Protein AF-A0A3C0PF31-F1 (afdb_monomer)

Nearest PDB structures (foldseek):
  3glv-assembly1_B  TM=6.936E-01  e=4.376E-03  Thermoplasma volcanium GSS1
  2m6l-assembly1_A  TM=4.832E-01  e=1.635E+00  Escherichia coli K-12
  6byf-assembly6_F  TM=5.663E-01  e=4.089E+00  Saccharomyces cerevisiae S288C
  2m6k-assembly1_A  TM=3.427E-01  e=3.309E+00  Escherichia coli K-12

Sequence (88 aa):
PARPVQNENDRLLLMGSLRMVDGAFIFREDDPRAFLELLQPDVHVKGGDYSRDILEREVVERHGGRIEIVSFLQGHSTTSIVERIKRS

Structure (mmCIF, N/CA/C/O backbone):
data_AF-A0A3C0PF31-F1
#
_entry.id   AF-A0A3C0PF31-F1
#
loop_
_atom_site.group_PDB
_atom_site.id
_atom_site.type_symbol
_atom_site.label_atom_id
_atom_site.label_alt_id
_atom_site.label_comp_id
_atom_site.label_asym_id
_atom_site.label_entity_id
_atom_site.label_seq_id
_atom_site.pdbx_PDB_ins_code
_atom_site.Cartn_x
_atom_site.Cartn_y
_atom_site.Cartn_z
_atom_site.occupancy
_atom_site.B_iso_or_equiv
_atom_site.auth_seq_id
_atom_site.auth_comp_id
_atom_site.auth_asym_id
_atom_site.auth_atom_id
_atom_site.pdbx_PDB_model_num
ATOM 1 N N . PRO A 1 1 ? 2.110 11.075 20.334 1.00 58.34 1 PRO A N 1
ATOM 2 C CA . PRO A 1 1 ? 2.252 9.653 19.938 1.00 58.34 1 PRO A CA 1
ATOM 3 C C . PRO A 1 1 ? 3.030 9.534 18.623 1.00 58.34 1 PRO A C 1
ATOM 5 O O . PRO A 1 1 ? 2.631 10.149 17.635 1.00 58.34 1 PRO A O 1
ATOM 8 N N . ALA A 1 2 ? 4.150 8.805 18.630 1.00 76.19 2 ALA A N 1
ATOM 9 C CA . ALA A 1 2 ? 4.912 8.535 17.415 1.00 76.19 2 ALA A CA 1
ATOM 10 C C . ALA A 1 2 ? 4.046 7.712 16.450 1.00 76.19 2 ALA A C 1
ATOM 12 O O . ALA A 1 2 ? 3.383 6.759 16.855 1.00 76.19 2 ALA A O 1
ATOM 13 N N . ARG A 1 3 ? 3.981 8.145 15.192 1.00 85.69 3 ARG A N 1
ATOM 14 C CA . ARG A 1 3 ? 3.409 7.347 14.105 1.00 85.69 3 ARG A CA 1
ATOM 15 C C . ARG A 1 3 ? 4.478 6.349 13.625 1.00 85.69 3 ARG A C 1
ATOM 17 O O . ARG A 1 3 ? 5.653 6.707 13.682 1.00 85.69 3 ARG A O 1
ATOM 24 N N . PRO A 1 4 ? 4.092 5.171 13.102 1.00 91.25 4 PRO A N 1
ATOM 25 C CA . PRO A 1 4 ? 2.722 4.664 12.972 1.00 91.25 4 PRO A CA 1
ATOM 26 C C . PRO A 1 4 ? 2.142 4.152 14.306 1.00 91.25 4 PRO A C 1
ATOM 28 O O . PRO A 1 4 ? 2.876 3.760 15.201 1.00 91.25 4 PRO A O 1
ATOM 31 N N . VAL A 1 5 ? 0.807 4.167 14.440 1.00 92.69 5 VAL A N 1
ATOM 32 C CA . VAL A 1 5 ? 0.105 3.653 15.642 1.00 92.69 5 VAL A CA 1
ATOM 33 C C . VAL A 1 5 ? 0.082 2.120 15.671 1.00 92.69 5 VAL A C 1
ATOM 35 O O . VAL A 1 5 ? 0.148 1.526 16.739 1.00 92.69 5 VAL A O 1
ATOM 38 N N . GLN A 1 6 ? -0.025 1.495 14.496 1.00 93.31 6 GLN A N 1
ATOM 39 C CA . GLN A 1 6 ? 0.029 0.045 14.295 1.00 93.31 6 GLN A CA 1
ATOM 40 C C . GLN A 1 6 ? 1.376 -0.296 13.650 1.00 93.31 6 GLN A C 1
ATOM 42 O O . GLN A 1 6 ? 1.778 0.388 12.701 1.00 93.31 6 GLN A O 1
ATOM 47 N N . ASN A 1 7 ? 2.073 -1.319 14.149 1.00 94.69 7 ASN A N 1
ATOM 48 C CA . ASN A 1 7 ? 3.352 -1.737 13.567 1.00 94.69 7 ASN A CA 1
ATOM 49 C C . ASN A 1 7 ? 3.146 -2.369 12.171 1.00 94.69 7 ASN A C 1
ATOM 51 O O . ASN A 1 7 ? 2.022 -2.570 11.712 1.00 94.69 7 ASN A O 1
ATOM 55 N N . GLU A 1 8 ? 4.231 -2.622 11.441 1.00 95.75 8 GLU A N 1
ATOM 56 C CA . GLU A 1 8 ? 4.154 -3.159 10.076 1.00 95.75 8 GLU A CA 1
ATOM 57 C C . GLU A 1 8 ? 3.543 -4.562 9.986 1.00 95.75 8 GLU A C 1
ATOM 59 O O . GLU A 1 8 ? 2.781 -4.808 9.054 1.00 95.75 8 GLU A O 1
ATOM 64 N N . ASN A 1 9 ? 3.785 -5.431 10.971 1.00 96.88 9 ASN A N 1
ATOM 65 C CA . ASN A 1 9 ? 3.253 -6.794 10.985 1.00 96.88 9 ASN A CA 1
ATOM 66 C C . ASN A 1 9 ? 1.737 -6.801 11.210 1.00 96.88 9 ASN A C 1
ATOM 68 O O . ASN A 1 9 ? 1.018 -7.512 10.511 1.00 96.88 9 ASN A O 1
ATOM 72 N N . ASP A 1 10 ? 1.235 -5.956 12.113 1.00 97.12 10 ASP A N 1
ATOM 73 C CA . ASP A 1 10 ? -0.206 -5.815 12.352 1.00 97.12 10 ASP A CA 1
ATOM 74 C C . ASP A 1 10 ? -0.919 -5.263 11.109 1.00 97.12 10 ASP A C 1
ATOM 76 O O . ASP A 1 10 ? -1.997 -5.726 10.730 1.00 97.12 10 ASP A O 1
ATOM 80 N N . ARG A 1 11 ? -0.295 -4.294 10.422 1.00 96.75 11 ARG A N 1
ATOM 81 C CA . ARG A 1 11 ? -0.816 -3.761 9.154 1.00 96.75 11 ARG A CA 1
ATOM 82 C C . ARG A 1 11 ? -0.797 -4.815 8.049 1.00 96.75 11 ARG A C 1
ATOM 84 O O . ARG A 1 11 ? -1.769 -4.901 7.305 1.00 96.75 11 ARG A O 1
ATOM 91 N N . LEU A 1 12 ? 0.269 -5.610 7.948 1.00 97.56 12 LEU A N 1
ATOM 92 C CA . LEU A 1 12 ? 0.384 -6.693 6.972 1.00 97.56 12 LEU A CA 1
ATOM 93 C C . LEU A 1 12 ? -0.714 -7.742 7.178 1.00 97.56 12 LEU A C 1
ATOM 95 O O . LEU A 1 12 ? -1.392 -8.109 6.219 1.00 97.56 12 LEU A O 1
ATOM 99 N N . LEU A 1 13 ? -0.930 -8.165 8.427 1.00 97.38 13 LEU A N 1
ATOM 100 C CA . LEU A 1 13 ? -1.981 -9.114 8.789 1.00 97.38 13 LEU A CA 1
ATOM 101 C C . LEU A 1 13 ? -3.370 -8.584 8.410 1.00 97.38 13 LEU A C 1
ATOM 103 O O . LEU A 1 13 ? -4.156 -9.301 7.792 1.00 97.38 13 LEU A O 1
ATOM 107 N N . LEU A 1 14 ? -3.661 -7.320 8.736 1.00 97.06 14 LEU A N 1
ATOM 108 C CA . LEU A 1 14 ? -4.930 -6.689 8.378 1.00 97.06 14 LEU A CA 1
ATOM 109 C C . LEU A 1 14 ? -5.132 -6.647 6.858 1.00 97.06 14 LEU A C 1
ATOM 111 O O . LEU A 1 14 ? -6.194 -7.046 6.384 1.00 97.06 14 LEU A O 1
ATOM 115 N N . MET A 1 15 ? -4.124 -6.214 6.095 1.00 97.31 15 MET A N 1
ATOM 116 C CA . MET A 1 15 ? -4.195 -6.190 4.629 1.00 97.31 15 MET A CA 1
ATOM 117 C C . MET A 1 15 ? -4.440 -7.586 4.047 1.00 97.31 15 MET A C 1
ATOM 119 O O . MET A 1 15 ? -5.329 -7.740 3.216 1.00 97.31 15 MET A O 1
ATOM 123 N N . GLY A 1 16 ? -3.716 -8.603 4.520 1.00 97.50 16 GLY A N 1
ATOM 124 C CA . GLY A 1 16 ? -3.870 -9.988 4.060 1.00 97.50 16 GLY A CA 1
ATOM 125 C C . GLY A 1 16 ? -5.192 -10.652 4.466 1.00 97.50 16 GLY A C 1
ATOM 126 O O . GLY A 1 16 ? -5.556 -11.678 3.908 1.00 97.50 16 GLY A O 1
ATOM 127 N N . SER A 1 17 ? -5.932 -10.080 5.421 1.00 97.38 17 SER A N 1
ATOM 128 C CA . SER A 1 17 ? -7.257 -10.579 5.826 1.00 97.38 17 SER A CA 1
ATOM 129 C C . SER A 1 17 ? -8.407 -10.103 4.930 1.00 97.38 17 SER A C 1
ATOM 131 O O . SER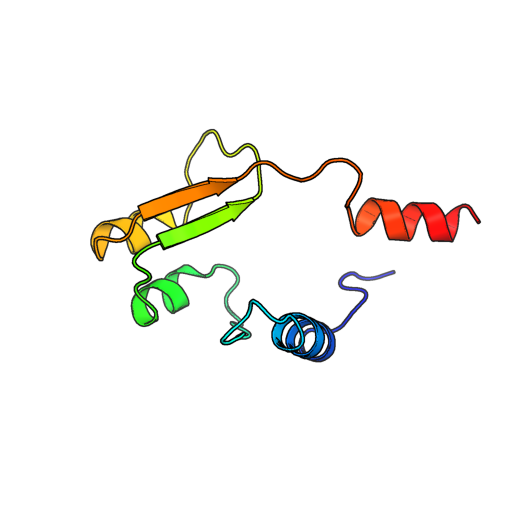 A 1 17 ? -9.541 -10.574 5.062 1.00 97.38 17 SER A O 1
ATOM 133 N N . LEU A 1 18 ? -8.148 -9.151 4.031 1.00 98.00 18 LEU A N 1
ATOM 134 C CA . LEU A 1 18 ? -9.159 -8.607 3.136 1.00 98.00 18 LEU A CA 1
ATOM 135 C C . LEU A 1 18 ? -9.436 -9.585 1.991 1.00 98.00 18 LEU A C 1
ATOM 137 O O . LEU A 1 18 ? -8.523 -10.012 1.296 1.00 98.00 18 LEU A O 1
ATOM 141 N N . ARG A 1 19 ? -10.717 -9.883 1.736 1.00 98.19 19 ARG A N 1
ATOM 142 C CA . ARG A 1 19 ? -11.137 -10.866 0.716 1.00 98.19 19 ARG A CA 1
ATOM 143 C C . ARG A 1 19 ? -10.551 -10.605 -0.680 1.00 98.19 19 ARG A C 1
ATOM 145 O O . ARG A 1 19 ? -10.345 -11.552 -1.422 1.00 98.19 19 ARG A O 1
ATOM 152 N N . MET A 1 20 ? -10.365 -9.340 -1.054 1.00 97.75 20 MET A N 1
ATOM 153 C CA . MET A 1 20 ? -9.887 -8.944 -2.384 1.00 97.75 20 MET A CA 1
ATOM 154 C C . MET A 1 20 ? -8.357 -8.925 -2.520 1.00 97.75 20 MET A C 1
ATOM 156 O O . MET A 1 20 ? -7.862 -8.483 -3.550 1.00 97.75 20 MET A O 1
ATOM 160 N N . VAL A 1 21 ? -7.613 -9.296 -1.475 1.00 97.81 21 VAL A N 1
ATOM 161 C CA . VAL A 1 21 ? -6.149 -9.236 -1.456 1.00 97.81 21 VAL A CA 1
ATOM 162 C C . VAL A 1 21 ? -5.588 -10.645 -1.613 1.00 97.81 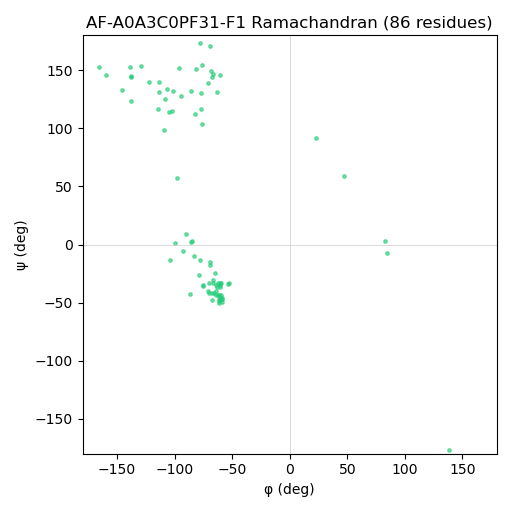21 VAL A C 1
ATOM 164 O O . VAL A 1 21 ? -5.729 -11.469 -0.716 1.00 97.81 21 VAL A O 1
ATOM 167 N N . ASP A 1 22 ? -4.912 -10.901 -2.733 1.00 97.62 22 ASP A N 1
ATOM 168 C CA . ASP A 1 22 ? -4.221 -12.175 -2.984 1.00 97.62 22 ASP A CA 1
ATOM 169 C C . ASP A 1 22 ? -2.865 -12.265 -2.265 1.00 97.62 22 ASP A C 1
ATOM 171 O O . ASP A 1 22 ? -2.381 -13.350 -1.946 1.00 97.62 22 ASP A O 1
ATOM 175 N N . GLY A 1 23 ? -2.237 -11.118 -1.993 1.00 95.56 23 GLY A N 1
ATOM 176 C CA . GLY A 1 23 ? -0.947 -11.045 -1.320 1.00 95.56 23 GLY A CA 1
ATOM 177 C C . GLY A 1 23 ? -0.621 -9.643 -0.818 1.00 95.56 23 GLY A C 1
ATOM 178 O O . GLY A 1 23 ? -1.076 -8.639 -1.363 1.00 95.56 23 GLY A O 1
ATOM 179 N N . ALA A 1 24 ? 0.189 -9.578 0.236 1.00 95.56 24 ALA A N 1
ATOM 180 C CA . ALA A 1 24 ? 0.708 -8.337 0.790 1.00 95.56 24 ALA A CA 1
ATOM 181 C C . ALA A 1 24 ? 2.191 -8.515 1.141 1.00 95.56 24 ALA A C 1
ATOM 183 O O . ALA A 1 24 ? 2.614 -9.591 1.562 1.00 95.56 24 ALA A O 1
ATOM 184 N N . PHE A 1 25 ? 2.980 -7.459 0.955 1.00 92.75 25 PHE A N 1
ATOM 185 C CA . PHE A 1 25 ? 4.429 -7.479 1.140 1.00 92.75 25 PHE A CA 1
ATOM 186 C C . PHE A 1 25 ? 4.895 -6.214 1.865 1.00 92.75 25 PHE A C 1
ATOM 188 O O . PHE A 1 25 ? 4.344 -5.133 1.652 1.00 92.75 25 PHE A O 1
ATOM 195 N N . ILE A 1 26 ? 5.916 -6.356 2.713 1.00 94.25 26 ILE A N 1
ATOM 196 C CA . ILE A 1 26 ? 6.607 -5.237 3.358 1.00 94.25 26 ILE A CA 1
ATOM 197 C C . ILE A 1 26 ? 7.925 -5.021 2.618 1.00 94.25 26 ILE A C 1
ATOM 199 O O . ILE A 1 26 ? 8.809 -5.873 2.676 1.00 94.25 26 ILE A O 1
ATOM 203 N N . PHE A 1 27 ? 8.066 -3.868 1.970 1.00 91.75 27 PHE A N 1
ATOM 204 C CA . PHE A 1 27 ? 9.349 -3.372 1.474 1.00 91.75 27 PHE A CA 1
ATOM 205 C C . PHE A 1 27 ? 9.954 -2.400 2.500 1.00 91.75 27 PHE A C 1
ATOM 207 O O . PHE A 1 27 ? 9.222 -1.797 3.290 1.00 91.75 27 PHE A O 1
ATOM 214 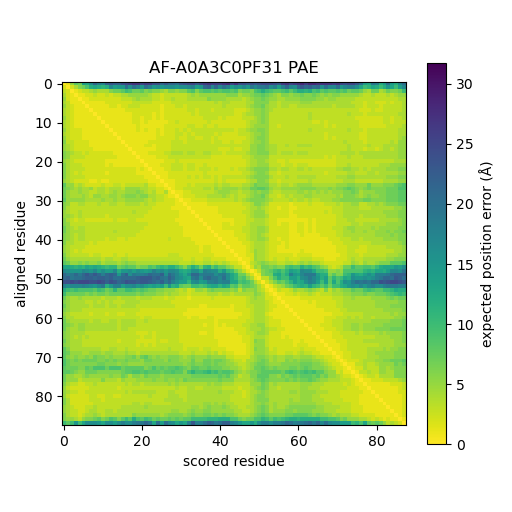N N . ARG A 1 28 ? 11.288 -2.298 2.546 1.00 90.94 28 ARG A N 1
ATOM 215 C CA . ARG A 1 28 ? 12.024 -1.494 3.550 1.00 90.94 28 ARG A CA 1
ATOM 216 C C . ARG A 1 28 ? 12.557 -0.181 2.994 1.00 90.94 28 ARG A C 1
ATOM 218 O O . ARG A 1 28 ? 13.010 0.667 3.754 1.00 90.94 28 ARG A O 1
ATOM 225 N N . GLU A 1 29 ? 12.539 -0.057 1.681 1.00 92.12 29 GLU A N 1
ATOM 226 C CA . GLU A 1 29 ? 12.933 1.110 0.927 1.00 92.12 29 GLU A CA 1
ATOM 227 C C . GLU A 1 29 ? 11.941 2.259 1.155 1.00 92.12 29 GLU A C 1
ATOM 229 O O . GLU A 1 29 ? 10.743 2.043 1.349 1.00 92.12 29 GLU A O 1
ATOM 234 N N . ASP A 1 30 ? 12.435 3.495 1.089 1.00 89.75 30 ASP A N 1
ATOM 235 C CA . ASP A 1 30 ? 11.599 4.693 1.251 1.00 89.75 30 ASP A CA 1
ATOM 236 C C . ASP A 1 30 ? 10.636 4.910 0.070 1.00 89.75 30 ASP A C 1
ATOM 238 O O . ASP A 1 30 ? 9.654 5.648 0.182 1.00 89.75 30 ASP A O 1
ATOM 242 N N . ASP A 1 31 ? 10.902 4.259 -1.064 1.00 89.62 31 ASP A N 1
ATOM 243 C CA . ASP A 1 31 ? 10.056 4.279 -2.248 1.00 89.62 31 ASP A CA 1
ATOM 244 C C . ASP A 1 31 ? 9.949 2.884 -2.893 1.00 89.62 31 ASP A C 1
ATOM 246 O O . ASP A 1 31 ? 10.860 2.064 -2.768 1.00 89.62 31 ASP A O 1
ATOM 250 N N . PRO A 1 32 ? 8.844 2.587 -3.600 1.00 92.00 32 PRO A N 1
ATOM 251 C CA . PRO A 1 32 ? 8.572 1.240 -4.082 1.00 92.00 32 PRO A CA 1
ATOM 252 C C . PRO A 1 32 ? 9.244 0.911 -5.424 1.00 92.00 32 PRO A C 1
ATOM 254 O O . PRO A 1 32 ? 8.997 -0.174 -5.943 1.00 92.00 32 PRO A O 1
ATOM 257 N N . ARG A 1 33 ? 10.051 1.791 -6.040 1.00 94.00 33 ARG A N 1
ATOM 258 C CA . ARG A 1 33 ? 10.540 1.572 -7.419 1.00 94.00 33 ARG A CA 1
ATOM 259 C C . ARG A 1 33 ? 11.352 0.292 -7.551 1.00 94.00 33 ARG A C 1
ATOM 261 O O . ARG A 1 33 ? 11.107 -0.467 -8.478 1.00 94.00 33 ARG A O 1
ATOM 268 N N . ALA A 1 34 ? 12.251 0.015 -6.606 1.00 93.81 34 ALA A N 1
ATOM 269 C CA . ALA A 1 34 ? 13.046 -1.216 -6.612 1.00 93.81 34 ALA A CA 1
ATOM 270 C C . ALA A 1 34 ? 12.164 -2.475 -6.545 1.00 93.81 34 ALA A C 1
ATOM 272 O O . ALA A 1 34 ? 12.438 -3.469 -7.212 1.00 93.81 34 ALA A O 1
ATOM 273 N N . PHE A 1 35 ? 11.069 -2.417 -5.786 1.00 93.44 35 PHE A N 1
ATOM 274 C CA . PHE A 1 35 ? 10.088 -3.495 -5.742 1.00 93.44 35 PHE A CA 1
ATOM 275 C C . PHE A 1 35 ? 9.279 -3.589 -7.044 1.00 93.44 35 PHE A C 1
ATOM 277 O O . PHE A 1 35 ? 9.035 -4.687 -7.535 1.00 93.44 35 PHE A O 1
ATOM 284 N N . LEU A 1 36 ? 8.901 -2.458 -7.642 1.00 95.19 36 LEU A N 1
ATOM 285 C CA . LEU A 1 36 ? 8.169 -2.421 -8.911 1.00 95.19 36 LEU A CA 1
ATOM 286 C C . LEU A 1 36 ? 9.001 -2.924 -10.097 1.00 95.19 36 LEU A C 1
ATOM 288 O O . LEU A 1 36 ? 8.427 -3.528 -10.997 1.00 95.19 36 LEU A O 1
ATOM 292 N N 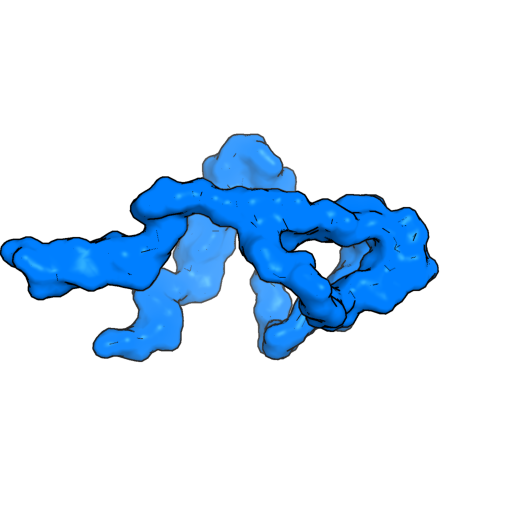. GLU A 1 37 ? 10.327 -2.755 -10.077 1.00 95.94 37 GLU A N 1
ATOM 293 C CA . GLU A 1 37 ? 11.239 -3.372 -11.057 1.00 95.94 37 GLU A CA 1
ATOM 294 C C . GLU A 1 37 ? 11.160 -4.907 -11.046 1.00 95.94 37 GLU A C 1
ATOM 296 O O . GLU A 1 37 ? 11.321 -5.546 -12.086 1.00 95.94 37 GLU A O 1
ATOM 301 N N . LEU A 1 38 ? 10.911 -5.499 -9.873 1.00 95.12 38 LEU A N 1
ATOM 302 C CA . LEU A 1 38 ? 10.782 -6.947 -9.697 1.00 95.12 38 LEU A CA 1
ATOM 303 C C . LEU A 1 38 ? 9.353 -7.431 -9.956 1.00 95.12 38 LEU A C 1
ATOM 305 O O . LEU A 1 38 ? 9.166 -8.476 -10.571 1.00 95.12 38 LEU A O 1
ATOM 309 N N . LEU A 1 39 ? 8.355 -6.693 -9.461 1.00 95.12 39 LEU A N 1
ATOM 310 C CA . LEU A 1 39 ? 6.948 -7.082 -9.540 1.00 95.12 39 LEU A CA 1
ATOM 311 C C . LEU A 1 39 ? 6.363 -6.889 -10.944 1.00 95.12 39 LEU A C 1
ATOM 313 O O . LEU A 1 39 ? 5.518 -7.682 -11.342 1.00 95.12 39 LEU A O 1
ATOM 317 N N . GLN A 1 40 ? 6.787 -5.838 -11.655 1.00 97.12 40 GLN A N 1
ATOM 318 C CA . GLN A 1 40 ? 6.371 -5.509 -13.027 1.00 97.12 40 GLN A CA 1
ATOM 319 C C . GLN A 1 40 ? 4.847 -5.581 -13.239 1.00 97.12 40 GLN A C 1
ATOM 321 O O . GLN A 1 40 ? 4.365 -6.366 -14.053 1.00 97.12 40 GLN A O 1
ATOM 326 N N . PRO A 1 41 ? 4.052 -4.800 -12.483 1.00 97.19 41 PRO A N 1
ATOM 327 C CA . PRO A 1 41 ? 2.602 -4.906 -12.559 1.00 97.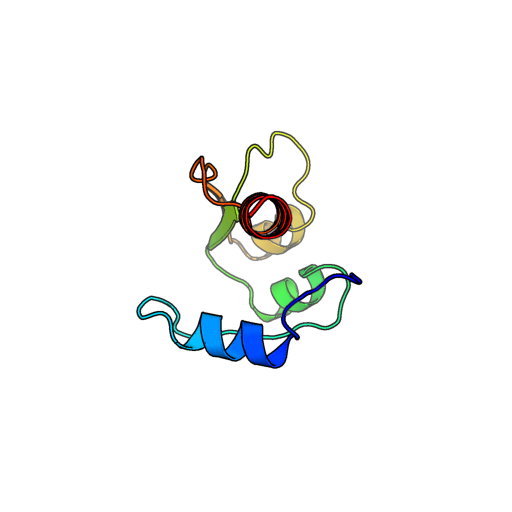19 41 PRO A CA 1
ATOM 328 C C . PRO A 1 41 ? 2.056 -4.355 -13.883 1.00 97.19 41 PRO A C 1
ATOM 330 O O . PRO A 1 41 ? 2.421 -3.254 -14.295 1.00 97.19 41 PRO A O 1
ATOM 333 N N . ASP A 1 42 ? 1.073 -5.043 -14.469 1.00 98.31 42 ASP A N 1
ATOM 334 C CA . ASP A 1 42 ? 0.314 -4.531 -15.621 1.00 98.31 42 ASP A CA 1
ATOM 335 C C . ASP A 1 42 ? -0.466 -3.248 -15.276 1.00 98.31 42 ASP A C 1
ATOM 337 O O . ASP A 1 42 ? -0.657 -2.358 -16.108 1.00 98.31 42 ASP A O 1
ATOM 341 N N . VAL A 1 43 ? -0.936 -3.138 -14.028 1.00 97.19 43 VAL A N 1
ATOM 342 C CA . VAL A 1 43 ? -1.683 -1.983 -13.518 1.00 97.19 43 VAL A CA 1
ATOM 343 C C . VAL A 1 43 ? -1.207 -1.639 -12.108 1.00 97.19 43 VAL A C 1
ATOM 345 O O . VAL A 1 43 ? -1.284 -2.465 -11.200 1.00 97.19 43 VAL A O 1
ATOM 348 N N . HIS A 1 44 ? -0.769 -0.397 -11.897 1.00 95.56 44 HIS A N 1
ATOM 349 C CA . HIS A 1 44 ? -0.403 0.139 -10.585 1.00 95.56 44 HIS A CA 1
ATOM 350 C C . HIS A 1 44 ? -1.366 1.261 -10.182 1.00 95.56 44 HIS A C 1
ATOM 352 O O . HIS A 1 44 ? -1.451 2.300 -10.839 1.00 95.56 44 HIS A O 1
ATOM 358 N N . VAL A 1 45 ? -2.105 1.047 -9.092 1.00 93.81 45 VAL A N 1
ATOM 359 C CA . VAL A 1 45 ? -3.174 1.951 -8.645 1.00 93.81 45 VAL A CA 1
ATOM 360 C C . VAL A 1 45 ? -2.691 2.836 -7.496 1.00 93.81 45 VAL A C 1
ATOM 362 O O . VAL A 1 45 ? -2.171 2.329 -6.502 1.00 93.81 45 VAL A O 1
ATOM 365 N N . LYS A 1 46 ? -2.938 4.149 -7.574 1.00 90.19 46 LYS A N 1
ATOM 366 C CA . LYS A 1 46 ? -2.771 5.084 -6.448 1.00 90.19 46 LYS A CA 1
ATOM 367 C C . LYS A 1 46 ? -4.061 5.828 -6.125 1.00 90.19 46 LYS A C 1
ATOM 369 O O . LYS A 1 46 ? -4.782 6.270 -7.011 1.00 90.19 46 LYS A O 1
ATOM 374 N N . GLY A 1 47 ? -4.329 5.996 -4.832 1.00 87.38 47 GLY A N 1
ATOM 375 C CA . GLY A 1 47 ? -5.421 6.842 -4.354 1.00 87.38 47 GLY A CA 1
ATOM 376 C C . GLY A 1 47 ? -4.990 8.304 -4.241 1.00 87.38 47 GLY A C 1
ATOM 377 O O . GLY A 1 47 ? -3.947 8.559 -3.645 1.00 87.38 47 GLY A O 1
ATOM 378 N N . GLY A 1 48 ? -5.779 9.249 -4.757 1.00 81.00 48 GLY A N 1
ATOM 379 C CA . GLY A 1 48 ? -5.612 10.689 -4.533 1.00 81.00 48 GLY A CA 1
ATOM 380 C C . GLY A 1 48 ? -5.812 11.573 -5.759 1.00 81.00 48 GLY A C 1
ATOM 381 O O . GLY A 1 48 ? -6.126 11.096 -6.841 1.00 81.00 48 GLY A O 1
ATOM 382 N N . ASP A 1 49 ? -5.599 12.876 -5.579 1.00 65.75 49 ASP A N 1
ATOM 383 C CA . ASP A 1 49 ? -5.728 13.891 -6.634 1.00 65.75 49 ASP A CA 1
ATOM 384 C C . ASP A 1 49 ? -4.349 14.227 -7.226 1.00 65.75 49 ASP A C 1
ATOM 386 O O . ASP A 1 49 ? -3.868 15.362 -7.175 1.00 65.75 49 ASP A O 1
ATOM 390 N N . TYR A 1 50 ? -3.650 13.210 -7.735 1.00 64.50 50 TYR A N 1
ATOM 391 C CA . TYR A 1 50 ? -2.312 13.391 -8.297 1.00 64.50 50 TYR A CA 1
ATOM 392 C C . TYR A 1 50 ? -2.389 14.033 -9.685 1.00 64.50 50 TYR A C 1
ATOM 394 O O . TYR A 1 50 ? -2.693 13.372 -10.673 1.00 64.50 50 TYR A O 1
ATOM 402 N N . SER A 1 51 ? -2.069 15.327 -9.767 1.00 58.44 51 SER A N 1
ATOM 403 C CA . SER A 1 51 ? -2.025 16.079 -11.027 1.00 58.44 51 SER A CA 1
ATOM 404 C C . SER A 1 51 ? -0.610 16.253 -11.612 1.00 58.44 51 SER A C 1
ATOM 406 O O . SER A 1 51 ? -0.471 16.954 -12.611 1.00 58.44 51 SER A O 1
ATOM 408 N N . ARG A 1 52 ? 0.454 15.711 -10.990 1.00 55.72 52 ARG A N 1
ATOM 409 C CA . ARG A 1 52 ? 1.860 15.846 -11.438 1.00 55.72 52 ARG A CA 1
ATOM 410 C C . ARG A 1 52 ? 2.774 14.744 -10.866 1.00 55.72 52 ARG A C 1
ATOM 412 O O . ARG A 1 52 ? 2.531 14.290 -9.753 1.00 55.72 52 ARG A O 1
ATOM 419 N N . ASP A 1 53 ? 3.766 14.344 -11.671 1.00 67.25 53 ASP A N 1
ATOM 420 C CA . ASP A 1 53 ? 4.870 13.381 -11.464 1.00 67.25 53 ASP A CA 1
ATOM 421 C C . ASP A 1 53 ? 4.684 12.304 -10.390 1.00 67.25 53 ASP A C 1
ATOM 423 O O . ASP A 1 53 ? 5.045 12.444 -9.222 1.00 67.25 53 ASP A O 1
ATOM 427 N N . ILE A 1 54 ? 4.165 11.163 -10.840 1.00 85.75 54 ILE A N 1
ATOM 428 C CA . ILE A 1 54 ? 4.133 9.927 -10.064 1.00 85.75 54 ILE A CA 1
ATOM 429 C C . ILE A 1 54 ? 5.504 9.276 -10.218 1.00 85.75 54 ILE A C 1
ATOM 431 O O . ILE A 1 54 ? 5.853 8.839 -11.311 1.00 85.75 54 ILE A O 1
ATOM 435 N N . LEU A 1 55 ? 6.269 9.220 -9.128 1.00 86.88 55 LEU A N 1
ATOM 436 C CA . LEU A 1 55 ? 7.629 8.671 -9.089 1.00 86.88 55 LEU A CA 1
ATOM 437 C C . LEU A 1 55 ? 7.712 7.247 -9.667 1.00 86.88 55 LEU A C 1
ATOM 439 O O . LEU A 1 55 ? 8.706 6.867 -10.278 1.00 86.88 55 LEU A O 1
ATOM 443 N N . GLU A 1 56 ? 6.649 6.468 -9.483 1.00 92.38 56 GLU A N 1
ATOM 444 C CA . GLU A 1 56 ? 6.517 5.092 -9.955 1.00 92.38 56 GLU A CA 1
ATOM 445 C C . GLU A 1 56 ? 6.193 4.977 -11.452 1.00 92.38 56 GLU A C 1
ATOM 447 O O . GLU A 1 56 ? 6.291 3.889 -12.013 1.00 92.38 56 GLU A O 1
ATOM 452 N N . ARG A 1 57 ? 5.805 6.073 -12.118 1.00 93.25 57 ARG A N 1
ATOM 453 C CA . ARG A 1 57 ? 5.327 6.041 -13.507 1.00 93.25 57 ARG A CA 1
ATOM 454 C C . ARG A 1 57 ? 6.367 5.472 -14.457 1.00 93.25 57 ARG A C 1
ATOM 456 O O . ARG A 1 57 ? 6.046 4.581 -15.230 1.00 93.25 57 ARG A O 1
ATOM 463 N N . GLU A 1 58 ? 7.598 5.967 -14.376 1.00 94.12 58 GLU A N 1
ATOM 464 C CA . GLU A 1 58 ? 8.662 5.575 -15.300 1.00 94.12 58 GLU A CA 1
ATOM 465 C C . GLU A 1 58 ? 8.951 4.068 -15.232 1.00 94.12 58 GLU A C 1
ATOM 467 O O . GLU A 1 58 ? 9.051 3.416 -16.268 1.00 94.12 58 GLU A O 1
ATOM 472 N N . VAL A 1 59 ? 9.043 3.503 -14.021 1.00 96.25 59 VAL A N 1
ATOM 473 C CA . VAL A 1 59 ? 9.298 2.065 -13.838 1.00 96.25 59 VAL A CA 1
ATOM 474 C C . VAL A 1 59 ? 8.120 1.219 -14.316 1.00 96.25 59 VAL A C 1
ATOM 476 O O . VAL A 1 59 ? 8.331 0.219 -14.993 1.00 96.25 59 VAL A O 1
ATOM 479 N N . VAL A 1 60 ? 6.882 1.629 -14.026 1.00 97.06 60 VAL A N 1
ATOM 480 C CA . VAL A 1 60 ? 5.685 0.884 -14.442 1.00 97.06 60 VAL A CA 1
ATOM 481 C C . VAL A 1 60 ? 5.519 0.911 -15.966 1.00 97.06 60 VAL A C 1
ATOM 483 O O . VAL A 1 60 ? 5.346 -0.140 -16.579 1.00 97.06 60 VAL A O 1
ATOM 486 N N . GLU A 1 61 ? 5.625 2.085 -16.593 1.00 95.88 61 GLU A N 1
ATOM 487 C CA . GLU A 1 61 ? 5.425 2.249 -18.041 1.00 95.88 61 GLU A CA 1
ATOM 488 C C . GLU A 1 61 ? 6.557 1.622 -18.866 1.00 95.88 61 GLU A C 1
ATOM 490 O O . GLU A 1 61 ? 6.298 1.068 -19.935 1.00 95.88 61 GLU A O 1
ATOM 495 N N . ARG A 1 62 ? 7.804 1.632 -18.369 1.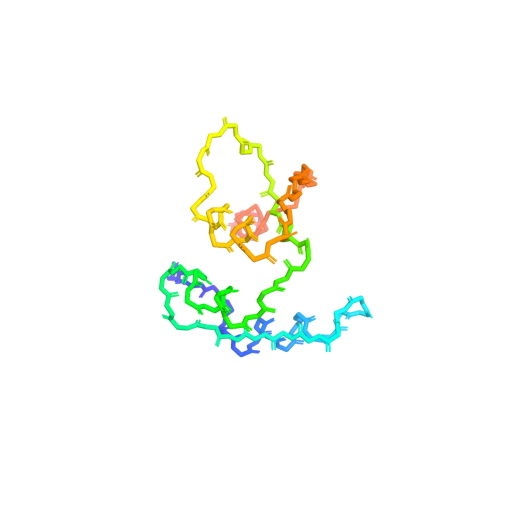00 97.00 62 ARG A N 1
ATOM 496 C CA . ARG A 1 62 ? 8.933 0.950 -19.029 1.00 97.00 62 ARG A CA 1
ATOM 497 C C . ARG A 1 62 ? 8.708 -0.558 -19.162 1.00 97.00 62 ARG A C 1
ATOM 499 O O . ARG A 1 62 ? 9.152 -1.139 -20.149 1.00 97.00 62 ARG A O 1
ATOM 506 N N . HIS A 1 63 ? 8.011 -1.172 -18.207 1.00 97.69 63 HIS A N 1
ATOM 507 C CA . HIS A 1 63 ? 7.644 -2.593 -18.238 1.00 97.69 63 HIS A CA 1
ATOM 508 C C . HIS A 1 63 ? 6.293 -2.858 -18.921 1.00 97.69 63 HIS A C 1
ATOM 510 O O . HIS A 1 63 ? 5.796 -3.978 -18.891 1.00 97.69 63 HIS A O 1
ATOM 516 N N . GLY A 1 64 ? 5.697 -1.849 -19.566 1.00 97.56 64 GLY A N 1
ATOM 517 C CA . GLY A 1 64 ? 4.433 -1.974 -20.297 1.00 97.56 64 GLY A CA 1
ATOM 518 C C . GLY A 1 64 ? 3.172 -1.885 -19.432 1.00 97.56 64 GLY A C 1
ATOM 519 O O . GLY A 1 64 ? 2.068 -2.016 -19.961 1.00 97.56 64 GLY A O 1
ATOM 520 N N . GLY A 1 65 ? 3.314 -1.637 -18.129 1.00 97.94 65 GLY A N 1
ATOM 521 C CA . GLY A 1 65 ? 2.192 -1.405 -17.228 1.00 97.94 65 GLY A CA 1
ATOM 522 C C . GLY A 1 65 ? 1.621 0.009 -17.344 1.00 97.94 65 GLY A C 1
ATOM 523 O O . GLY A 1 65 ? 2.182 0.890 -18.000 1.00 97.94 65 GLY A O 1
ATOM 524 N N . ARG A 1 66 ? 0.502 0.262 -16.660 1.00 96.31 66 ARG A N 1
ATOM 525 C CA . ARG A 1 66 ? -0.118 1.596 -16.584 1.00 96.31 66 ARG A CA 1
ATOM 526 C C . ARG A 1 66 ? -0.427 2.035 -15.161 1.00 96.31 66 ARG A C 1
ATOM 528 O O . ARG A 1 66 ? -0.672 1.219 -14.274 1.00 96.31 66 ARG A O 1
ATOM 535 N N . ILE A 1 67 ? -0.464 3.350 -14.967 1.00 94.12 67 ILE A N 1
ATOM 536 C CA . ILE A 1 67 ? -0.865 3.967 -13.702 1.00 94.12 67 ILE A CA 1
ATOM 537 C C . ILE A 1 67 ? -2.354 4.317 -13.739 1.00 94.12 67 ILE A C 1
ATOM 539 O O . ILE A 1 67 ? -2.788 5.045 -14.630 1.00 94.12 67 ILE A O 1
ATOM 543 N N . GLU A 1 68 ? -3.102 3.880 -12.729 1.00 93.75 68 GLU A N 1
ATOM 544 C CA . GLU A 1 68 ? -4.502 4.260 -12.515 1.00 93.75 68 GLU A CA 1
ATOM 545 C C . GLU A 1 68 ? -4.627 5.091 -11.236 1.00 93.75 68 GLU A C 1
ATOM 547 O O . GLU A 1 68 ? -4.121 4.709 -10.177 1.00 93.75 68 GLU A O 1
ATOM 552 N N . ILE A 1 69 ? -5.313 6.230 -11.319 1.00 91.19 69 ILE A N 1
ATOM 553 C CA . ILE A 1 69 ? -5.558 7.097 -10.165 1.00 91.19 69 ILE A CA 1
ATOM 554 C C . ILE A 1 69 ? -7.026 7.020 -9.770 1.00 91.19 69 ILE A C 1
ATOM 556 O O . ILE A 1 69 ? -7.912 7.273 -10.583 1.00 91.19 69 ILE A O 1
ATOM 560 N N . VAL A 1 70 ? -7.278 6.695 -8.504 1.00 91.00 70 VAL A N 1
ATOM 561 C CA . VAL A 1 70 ? -8.627 6.627 -7.932 1.00 91.00 70 VAL A CA 1
ATOM 562 C C . VAL A 1 70 ? -8.815 7.708 -6.876 1.00 91.00 70 VAL A C 1
ATOM 564 O O . VAL A 1 70 ? -7.925 7.975 -6.071 1.00 91.00 70 VAL A O 1
ATOM 567 N N . SER A 1 71 ? -9.983 8.342 -6.850 1.00 88.25 71 SER A N 1
ATOM 568 C CA . SER A 1 71 ? -10.286 9.373 -5.855 1.00 88.25 71 SER A CA 1
ATOM 569 C C . SER A 1 71 ? -10.366 8.782 -4.447 1.00 88.25 71 SER A C 1
ATOM 571 O O . SER A 1 71 ? -10.830 7.657 -4.247 1.00 88.25 71 SER A O 1
ATOM 573 N N . PHE A 1 72 ? -9.952 9.556 -3.443 1.00 84.44 72 PHE A N 1
ATOM 574 C CA . PHE A 1 72 ? -10.146 9.151 -2.053 1.00 84.44 72 PHE A CA 1
ATOM 575 C C . PHE A 1 72 ? -11.627 9.141 -1.671 1.00 84.44 72 PHE A C 1
ATOM 577 O O . PHE A 1 72 ? -12.395 10.028 -2.046 1.00 84.44 72 PHE A O 1
ATOM 584 N N . LEU A 1 73 ? -12.009 8.175 -0.834 1.00 84.88 73 LEU A N 1
ATOM 585 C CA . LEU A 1 73 ? -13.325 8.164 -0.211 1.00 84.88 73 LEU A CA 1
ATOM 586 C C . LEU A 1 73 ? -13.361 9.180 0.941 1.00 84.88 73 LEU A C 1
ATOM 588 O O . LEU A 1 73 ? -12.635 9.052 1.931 1.00 84.88 73 LEU A O 1
ATOM 592 N N . GLN A 1 74 ? -14.211 10.200 0.817 1.00 84.12 74 GLN A N 1
ATOM 593 C CA . GLN A 1 74 ? -14.342 11.242 1.835 1.00 84.12 74 GLN A CA 1
ATOM 594 C C . GLN A 1 74 ? -14.793 10.674 3.187 1.00 84.12 74 GLN A C 1
ATOM 596 O O . GLN A 1 74 ? -15.573 9.732 3.259 1.00 84.12 74 GLN A O 1
ATOM 601 N N . GLY A 1 75 ? -14.306 11.271 4.278 1.00 83.44 75 GLY A N 1
ATOM 602 C CA . GLY A 1 75 ? -14.655 10.863 5.645 1.00 83.44 75 GLY A CA 1
ATOM 603 C C . GLY A 1 75 ? -13.826 9.703 6.208 1.00 83.44 75 GLY A C 1
ATOM 604 O O . GLY A 1 75 ? -13.893 9.441 7.410 1.00 83.44 75 GLY A O 1
ATOM 605 N N . HIS A 1 76 ? -12.978 9.063 5.398 1.00 84.69 76 HIS A N 1
ATOM 606 C CA . HIS A 1 76 ? -12.135 7.944 5.821 1.00 84.69 76 HIS A CA 1
ATOM 607 C C . HIS A 1 76 ? -10.660 8.360 5.893 1.00 84.69 76 HIS A C 1
ATOM 609 O O . HIS A 1 76 ? -9.949 8.401 4.897 1.00 84.69 76 HIS A O 1
ATOM 615 N N . SER A 1 77 ? -10.184 8.680 7.099 1.00 88.12 77 SER A N 1
ATOM 616 C CA . SER A 1 77 ? -8.777 9.015 7.355 1.00 88.12 77 SER A CA 1
ATOM 617 C C . SER A 1 77 ? -8.351 8.527 8.733 1.00 88.12 77 SER A C 1
ATOM 619 O O . SER A 1 77 ? -9.029 8.786 9.730 1.00 88.12 77 SER A O 1
ATOM 621 N N . THR A 1 78 ? -7.194 7.866 8.810 1.00 89.88 78 THR A N 1
ATOM 622 C CA . THR A 1 78 ? -6.599 7.428 10.084 1.00 89.88 78 THR A CA 1
ATOM 623 C C . THR A 1 78 ? -6.309 8.611 11.005 1.00 89.88 78 THR A C 1
ATOM 625 O O . THR A 1 78 ? -6.509 8.513 12.214 1.00 89.88 78 THR A O 1
ATOM 628 N N .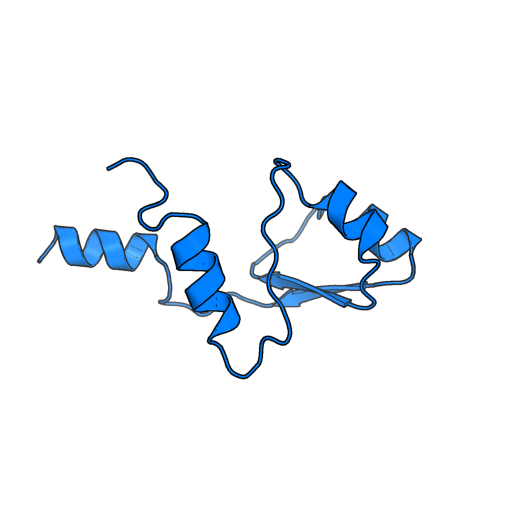 THR A 1 79 ? -5.927 9.763 10.440 1.00 90.56 79 THR A N 1
ATOM 629 C CA . THR A 1 79 ? -5.767 11.011 11.199 1.00 90.56 79 THR A CA 1
ATOM 630 C C . THR A 1 79 ? -7.097 11.432 11.818 1.00 90.56 79 THR A C 1
ATOM 632 O O . THR A 1 79 ? -7.153 11.671 13.020 1.00 90.56 79 THR A O 1
ATOM 635 N N . SER A 1 80 ? -8.183 11.448 11.039 1.00 90.69 80 SER A N 1
ATOM 636 C CA . SER A 1 80 ? -9.509 11.835 11.538 1.00 90.69 80 SER A CA 1
ATOM 637 C C . SER A 1 80 ? -10.035 10.890 12.622 1.00 90.69 80 SER A C 1
ATOM 639 O O . SER A 1 80 ? -10.643 11.353 13.585 1.00 90.69 80 SER A O 1
ATOM 641 N N . ILE A 1 81 ? -9.769 9.583 12.508 1.00 91.69 81 ILE A N 1
ATOM 642 C CA . ILE A 1 81 ? -10.114 8.590 13.539 1.00 91.69 81 ILE A CA 1
ATOM 643 C C . ILE A 1 81 ? -9.380 8.902 14.848 1.00 91.69 81 ILE A C 1
ATOM 645 O O . ILE A 1 81 ? -10.021 8.994 15.894 1.00 91.69 81 ILE A O 1
ATOM 649 N N . VAL A 1 82 ? -8.060 9.107 14.795 1.00 91.81 82 VAL A N 1
ATOM 650 C CA . VAL A 1 82 ? -7.248 9.421 15.983 1.00 91.81 82 VAL A CA 1
ATOM 651 C C . VAL A 1 82 ? -7.701 10.727 16.635 1.00 91.81 82 VAL A C 1
ATOM 653 O O . VAL A 1 82 ? -7.851 10.787 17.852 1.00 91.81 82 VAL A O 1
ATOM 656 N N . GLU A 1 83 ? -7.963 11.764 15.842 1.00 92.19 83 GLU A N 1
ATOM 657 C CA . GLU A 1 83 ? -8.429 13.050 16.362 1.00 92.19 83 GLU A CA 1
ATOM 658 C C . GLU A 1 83 ? -9.834 12.968 16.974 1.00 92.19 83 GLU A C 1
ATOM 660 O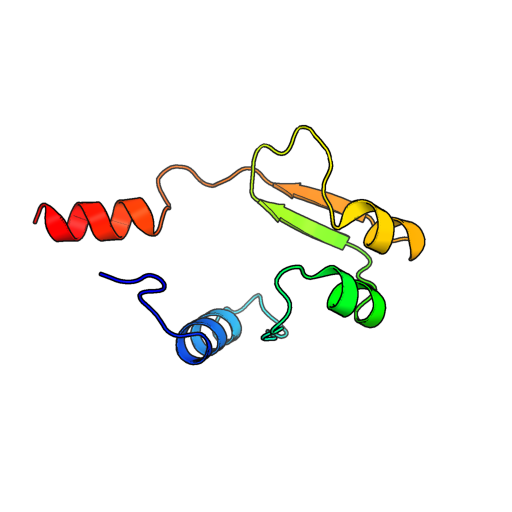 O . GLU A 1 83 ? -10.109 13.639 17.964 1.00 92.19 83 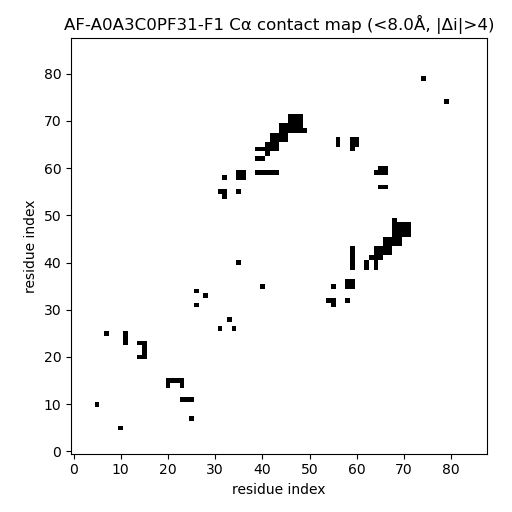GLU A O 1
ATOM 665 N N . ARG A 1 84 ? -10.721 12.119 16.441 1.00 92.38 84 ARG A N 1
ATOM 666 C CA . ARG A 1 84 ? -12.028 11.852 17.059 1.00 92.38 84 ARG A CA 1
ATOM 667 C C . ARG A 1 84 ? -11.879 11.181 18.424 1.00 92.38 84 ARG A C 1
ATOM 669 O O . ARG A 1 84 ? -12.552 11.599 19.357 1.00 92.38 84 ARG A O 1
ATOM 676 N N . ILE A 1 85 ? -10.986 10.195 18.543 1.00 92.94 85 ILE A N 1
ATOM 677 C CA . ILE A 1 85 ? -10.717 9.495 19.810 1.00 92.94 85 ILE A CA 1
ATOM 678 C C . ILE A 1 85 ? -10.176 10.466 20.865 1.00 92.94 85 ILE A C 1
ATOM 680 O O . ILE A 1 85 ? -10.642 10.439 21.991 1.00 92.94 85 ILE A O 1
ATOM 684 N N . LYS A 1 86 ? -9.246 11.362 20.507 1.00 91.25 86 LYS A N 1
ATOM 685 C CA . LYS A 1 86 ? -8.685 12.359 21.443 1.00 91.25 86 LYS A CA 1
ATOM 686 C C . LYS A 1 86 ? -9.695 13.394 21.950 1.00 91.25 86 LYS A C 1
ATOM 688 O O . LYS A 1 86 ? -9.435 14.032 22.963 1.00 91.25 86 LYS A O 1
ATOM 693 N N . ARG A 1 87 ? -10.769 13.637 21.191 1.00 92.62 87 ARG A N 1
ATOM 694 C CA . ARG A 1 87 ? -11.844 14.582 21.539 1.00 92.62 87 ARG A CA 1
ATOM 695 C C . ARG A 1 87 ? -13.015 13.925 22.276 1.00 92.62 87 ARG A C 1
ATOM 697 O O . ARG A 1 87 ? -13.953 14.638 22.619 1.00 92.62 87 ARG A O 1
ATOM 704 N N . SER A 1 88 ? -12.991 12.600 22.423 1.00 81.50 88 SER A N 1
ATOM 705 C CA . SER A 1 88 ? -13.971 11.829 23.200 1.00 81.50 88 SER A CA 1
ATOM 706 C C . SER A 1 88 ? -13.499 11.716 24.643 1.00 81.50 88 SER A C 1
ATOM 708 O O . SER A 1 88 ? -14.375 11.725 25.529 1.00 81.50 88 SER A O 1
#

pLDDT: mean 90.71, std 9.12, range [55.72, 98.31]

Foldseek 3Di:
DDPDPDDPVRVLVVQVPDPPDPHDDDDPDPDCLVVCLVVQDQEDEDEDDDPDDDVNQVSNVVSVHHYHYHYDDPPDDPVVVVVVVVVD

Secondary structure (DSSP, 8-state):
-PSPSS-HHHHHHHHHTSTT-S------SSSSHHHHHHH--SEEEEES---S--TTHHHHHHTT-EEEEEPPPTT--HHHHHHHHHT-

Radius of gyration: 15.67 Å; Cα contacts (8 Å, |Δi|>4): 73; chains: 1; bounding box: 28×28×44 Å

Solvent-accessible surface area (backbone atoms only — not comparable to full-atom values): 5825 Å² total; per-residue (Å²): 133,77,80,70,90,62,56,72,66,61,51,45,53,55,54,50,67,37,92,91,40,93,72,74,84,88,78,89,61,98,60,63,54,76,55,42,70,72,64,56,48,66,65,46,76,44,78,41,90,79,87,70,87,61,86,54,47,64,61,34,46,74,68,72,13,45,82,44,74,39,75,67,66,84,96,72,46,74,66,58,51,53,55,50,60,76,74,105

Mean predicted aligned error: 4.6 Å